Protein AF-A0A1F4XNN9-F1 (afdb_monomer_lite)

Secondary structure (DSSP, 8-state):
-HHHHHHHHHHHHHHHHHHHHHHHHGGGBPTTPPPP-SSGGGPPPHHHHTTTB-HHHHHHHHHHHHHHHHHHHHHHT-

Foldseek 3Di:
DVVVVVLVVLLCVLLVQLVVLLVVLVVFFDPPADDQDPPPVPHDDLVCVVVGGDPSSNVSNVSSVVSNVVSVVVVVVD

Radius of 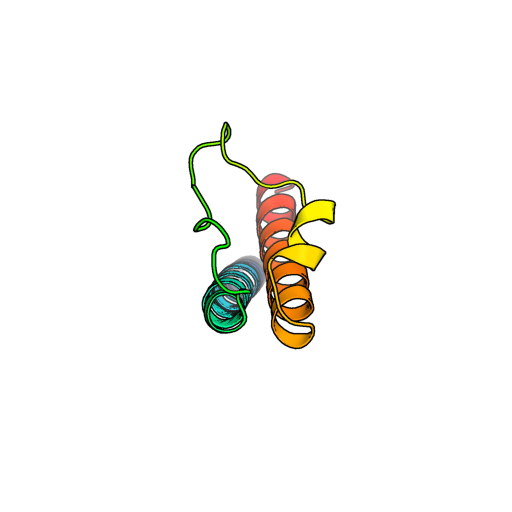gyration: 14.53 Å; chains: 1; bounding box: 29×17×46 Å

pLDDT: mean 82.65, std 7.99, range [60.53, 92.38]

Structure (mmCIF, N/CA/C/O backbone):
data_AF-A0A1F4XNN9-F1
#
_entry.id   AF-A0A1F4XNN9-F1
#
loop_
_atom_site.group_PDB
_atom_site.id
_atom_site.type_symbol
_atom_site.label_atom_id
_atom_site.label_alt_id
_atom_site.label_comp_id
_atom_site.label_asym_id
_atom_site.label_entity_id
_atom_site.label_seq_id
_atom_site.pdbx_PDB_ins_code
_atom_site.Cartn_x
_atom_site.Cartn_y
_atom_site.Cartn_z
_atom_site.occupancy
_atom_site.B_iso_or_equiv
_atom_site.auth_seq_id
_atom_site.auth_comp_id
_atom_site.auth_asym_id
_atom_site.auth_atom_id
_atom_site.pdbx_PDB_model_num
ATOM 1 N N . MET A 1 1 ? -12.884 2.524 26.514 1.00 60.75 1 MET A N 1
ATOM 2 C CA . MET A 1 1 ? -12.168 1.407 27.191 1.00 60.75 1 MET A CA 1
ATOM 3 C C . MET A 1 1 ? -10.744 1.272 26.633 1.00 60.75 1 MET A C 1
ATOM 5 O O . MET A 1 1 ? -10.521 1.732 25.517 1.00 60.75 1 MET A O 1
ATOM 9 N N . PRO A 1 2 ? -9.758 0.703 27.357 1.00 79.31 2 PRO A N 1
ATOM 10 C CA . PRO A 1 2 ? -8.366 0.602 26.879 1.00 79.31 2 PRO A CA 1
ATOM 11 C C . PRO A 1 2 ? -8.213 -0.207 25.577 1.00 79.31 2 PRO A C 1
ATOM 13 O O . PRO A 1 2 ? -7.383 0.131 24.739 1.00 79.31 2 PRO A O 1
ATOM 16 N N . THR A 1 3 ? -9.072 -1.202 25.353 1.00 82.94 3 THR A N 1
ATOM 17 C CA . THR A 1 3 ? -9.134 -2.017 24.127 1.00 82.94 3 THR A CA 1
ATOM 18 C C . THR A 1 3 ? -9.422 -1.203 22.864 1.00 82.94 3 THR A C 1
ATOM 20 O O . THR A 1 3 ? -8.805 -1.427 21.828 1.00 82.94 3 THR A O 1
ATOM 23 N N . GLU A 1 4 ? -10.303 -0.204 22.936 1.00 83.81 4 GLU A N 1
ATOM 24 C CA . GLU A 1 4 ? -10.663 0.622 21.776 1.00 83.81 4 GLU A CA 1
ATOM 25 C C . GLU A 1 4 ? -9.502 1.497 21.308 1.00 83.81 4 GLU A C 1
ATOM 27 O O . GLU A 1 4 ? -9.307 1.673 20.106 1.00 83.81 4 GLU A O 1
ATOM 32 N N . ARG A 1 5 ? -8.705 1.998 22.260 1.00 86.62 5 ARG A N 1
ATOM 33 C CA . ARG A 1 5 ? -7.499 2.786 21.978 1.00 86.62 5 ARG A CA 1
ATOM 34 C C . ARG A 1 5 ? -6.422 1.936 21.307 1.00 86.62 5 ARG A C 1
ATOM 36 O O . ARG A 1 5 ? -5.778 2.409 20.378 1.00 86.62 5 ARG A O 1
ATOM 43 N N . ILE A 1 6 ? -6.260 0.682 21.737 1.00 88.69 6 ILE A N 1
ATOM 44 C CA . ILE A 1 6 ? -5.316 -0.268 21.127 1.00 88.69 6 ILE A CA 1
ATOM 45 C C . ILE A 1 6 ? -5.705 -0.555 19.671 1.00 88.69 6 ILE A C 1
ATOM 47 O O . ILE A 1 6 ? -4.852 -0.507 18.790 1.00 88.69 6 ILE A O 1
ATOM 51 N N . ILE A 1 7 ? -6.992 -0.790 19.398 1.00 86.50 7 ILE A N 1
ATOM 52 C CA . ILE A 1 7 ? -7.479 -1.054 18.034 1.00 86.50 7 ILE A CA 1
ATOM 53 C C . ILE A 1 7 ? -7.235 0.155 17.119 1.00 86.50 7 ILE A C 1
ATOM 55 O O . ILE A 1 7 ? -6.723 -0.006 16.013 1.00 86.50 7 ILE A O 1
ATOM 59 N N . LEU A 1 8 ? -7.536 1.367 17.595 1.00 87.50 8 LEU A N 1
ATOM 60 C CA . LEU A 1 8 ? -7.267 2.612 16.865 1.00 87.50 8 LEU A CA 1
ATOM 61 C C . LEU A 1 8 ? -5.777 2.784 16.537 1.00 87.50 8 LEU A C 1
ATOM 63 O O . LEU A 1 8 ? -5.431 3.149 15.416 1.00 87.50 8 LEU A O 1
ATOM 67 N N . LEU A 1 9 ? -4.888 2.479 17.486 1.00 90.56 9 LEU A N 1
ATOM 68 C CA . LEU A 1 9 ? -3.442 2.526 17.255 1.00 90.56 9 LEU A CA 1
ATOM 69 C C . LEU A 1 9 ? -3.006 1.534 16.172 1.00 90.56 9 LEU A C 1
ATOM 71 O O . LEU A 1 9 ? -2.235 1.904 15.290 1.00 90.56 9 LEU A O 1
ATOM 75 N N . ILE A 1 10 ? -3.527 0.305 16.192 1.00 89.81 10 ILE A N 1
ATOM 76 C CA . ILE A 1 10 ? -3.223 -0.705 15.168 1.00 89.81 10 ILE A CA 1
ATOM 77 C C . ILE A 1 10 ? -3.693 -0.234 13.785 1.00 89.81 10 ILE A C 1
ATOM 79 O O . ILE A 1 10 ? -2.949 -0.365 12.816 1.00 89.81 10 ILE A O 1
ATOM 83 N N . GLN A 1 11 ? -4.883 0.363 13.682 1.00 88.06 11 GLN A N 1
ATOM 84 C CA . GLN A 1 11 ? -5.386 0.913 12.418 1.00 88.06 11 GLN A CA 1
ATOM 85 C C . GLN A 1 11 ? -4.489 2.034 11.884 1.00 88.06 11 GLN A C 1
ATOM 87 O O . GLN A 1 11 ? -4.119 2.018 10.711 1.00 88.06 11 GLN A O 1
ATOM 92 N N . ILE A 1 12 ? -4.094 2.979 12.743 1.00 89.94 12 ILE A N 1
ATOM 93 C CA . ILE A 1 12 ? -3.192 4.076 12.364 1.00 89.94 12 ILE A CA 1
ATOM 94 C C . ILE A 1 12 ? -1.845 3.524 1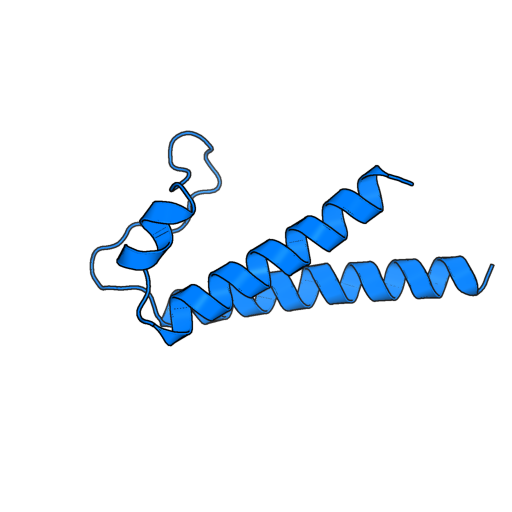1.891 1.00 89.94 12 ILE A C 1
ATOM 96 O O . ILE A 1 12 ? -1.322 3.989 10.878 1.00 89.94 12 ILE A O 1
ATOM 100 N N . LEU A 1 13 ? -1.306 2.514 12.578 1.00 92.25 13 LEU A N 1
ATOM 101 C CA . LEU A 1 13 ? -0.066 1.855 12.172 1.00 92.25 13 LEU A CA 1
ATOM 102 C C . LEU A 1 13 ? -0.217 1.181 10.804 1.00 92.25 13 LEU A C 1
ATOM 104 O O . LEU A 1 13 ? 0.591 1.440 9.919 1.00 92.25 13 LEU A O 1
ATOM 108 N N . LEU A 1 14 ? -1.271 0.393 10.581 1.00 90.25 14 LEU A N 1
ATOM 109 C CA . LEU A 1 14 ? -1.511 -0.272 9.295 1.00 90.25 14 LEU A CA 1
ATOM 110 C C . LEU A 1 14 ? -1.615 0.728 8.135 1.00 90.25 14 LEU A C 1
ATOM 112 O O . LEU A 1 14 ? -0.959 0.555 7.105 1.00 90.25 14 LEU A O 1
ATOM 116 N N . LEU A 1 15 ? -2.392 1.796 8.320 1.00 90.31 15 LEU A N 1
ATOM 117 C CA . LEU A 1 15 ? -2.563 2.847 7.317 1.00 90.31 15 LEU A CA 1
ATOM 118 C C . LEU A 1 15 ? -1.254 3.609 7.077 1.00 90.31 15 LEU A C 1
ATOM 120 O O . LEU A 1 15 ? -0.855 3.804 5.929 1.00 90.31 15 LEU A O 1
ATOM 124 N N . GLY A 1 16 ? -0.561 4.011 8.144 1.00 91.31 16 GLY A N 1
ATOM 125 C CA . GLY A 1 16 ? 0.681 4.777 8.061 1.00 91.31 16 GLY A CA 1
ATOM 126 C C . GLY A 1 16 ? 1.816 3.988 7.411 1.00 91.31 16 GLY A C 1
ATOM 127 O O . GLY A 1 16 ? 2.477 4.485 6.493 1.00 91.31 16 GLY A O 1
ATOM 128 N N . THR A 1 17 ? 2.023 2.738 7.830 1.00 92.38 17 THR A N 1
ATOM 129 C CA . THR A 1 17 ? 3.039 1.863 7.235 1.00 92.38 17 THR A CA 1
ATOM 130 C C . THR A 1 17 ? 2.697 1.551 5.782 1.00 92.38 17 THR A C 1
ATOM 132 O O . THR A 1 17 ? 3.572 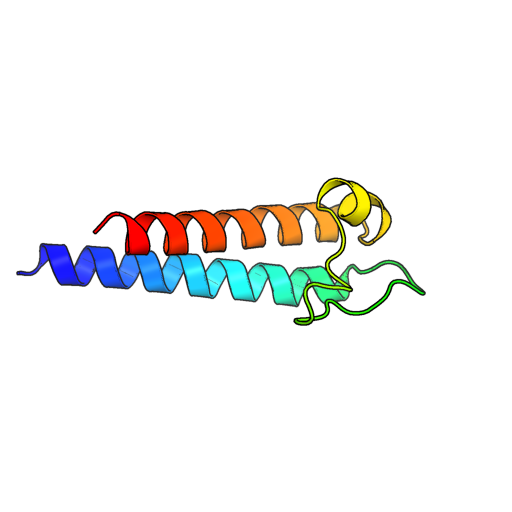1.657 4.924 1.00 92.38 17 THR A O 1
ATOM 135 N N . GLY A 1 18 ? 1.430 1.266 5.469 1.00 89.25 18 GLY A N 1
ATOM 136 C CA . GLY A 1 18 ? 1.010 1.003 4.096 1.00 89.25 18 GLY A CA 1
ATOM 137 C C . GLY A 1 18 ? 1.226 2.195 3.156 1.00 89.25 18 GLY A C 1
ATOM 138 O O . GLY A 1 18 ? 1.763 2.031 2.057 1.00 89.25 18 GLY A O 1
ATOM 139 N N . LEU A 1 19 ? 0.914 3.413 3.616 1.00 88.56 19 LEU A N 1
ATOM 140 C CA . LEU A 1 19 ? 1.201 4.650 2.879 1.00 88.56 19 LEU A CA 1
ATOM 141 C C . LEU A 1 19 ? 2.704 4.864 2.686 1.00 88.56 19 LEU A C 1
ATOM 143 O O . LEU A 1 19 ? 3.140 5.227 1.593 1.00 88.56 19 LEU A O 1
ATOM 147 N N . THR A 1 20 ? 3.501 4.602 3.722 1.00 91.69 20 THR A N 1
ATOM 148 C CA . THR A 1 20 ? 4.962 4.743 3.675 1.00 91.69 20 THR A CA 1
ATOM 149 C C . THR A 1 20 ? 5.570 3.789 2.650 1.00 91.69 20 THR A C 1
ATOM 151 O O . THR A 1 20 ? 6.340 4.218 1.792 1.00 91.69 20 THR A O 1
ATOM 154 N N . LEU A 1 21 ? 5.171 2.515 2.669 1.00 89.56 21 LEU A N 1
ATOM 155 C CA . LEU A 1 21 ? 5.606 1.520 1.687 1.00 89.56 21 LEU A CA 1
ATOM 156 C C . LEU A 1 21 ? 5.195 1.911 0.263 1.00 89.56 21 LEU A C 1
ATOM 158 O O . LEU A 1 21 ? 6.009 1.811 -0.654 1.00 89.56 21 LEU A O 1
ATOM 162 N N . GLY A 1 22 ? 3.981 2.440 0.083 1.00 85.75 22 GLY A N 1
ATOM 163 C CA . GLY A 1 22 ? 3.519 2.961 -1.204 1.00 85.75 22 GLY A CA 1
ATOM 164 C C . GLY A 1 22 ? 4.340 4.155 -1.704 1.00 85.75 22 GLY A C 1
ATOM 165 O O . GLY A 1 22 ? 4.622 4.252 -2.898 1.00 85.75 22 GLY A O 1
ATOM 166 N N . ILE A 1 23 ? 4.779 5.053 -0.813 1.00 87.25 23 ILE A N 1
ATOM 167 C CA . ILE A 1 23 ? 5.694 6.153 -1.160 1.00 87.25 23 ILE A CA 1
ATOM 168 C C . ILE A 1 23 ? 7.068 5.599 -1.542 1.00 87.25 23 ILE A C 1
ATOM 170 O O . ILE A 1 23 ? 7.607 5.996 -2.573 1.00 87.25 23 ILE A O 1
ATOM 174 N N . ILE A 1 24 ? 7.611 4.656 -0.769 1.00 87.62 24 ILE A N 1
ATOM 175 C CA . ILE A 1 24 ? 8.919 4.052 -1.048 1.00 87.62 24 ILE A CA 1
ATOM 176 C C . ILE A 1 24 ? 8.896 3.315 -2.394 1.00 87.62 24 ILE A C 1
ATOM 178 O O . ILE A 1 24 ? 9.805 3.479 -3.208 1.00 87.62 24 ILE A 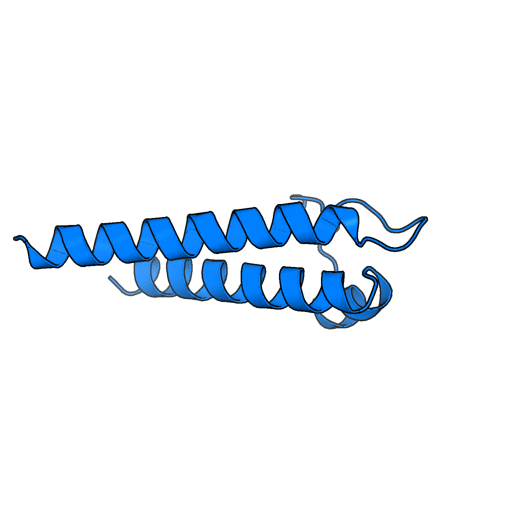O 1
ATOM 182 N N . ALA A 1 25 ? 7.826 2.575 -2.687 1.00 87.06 25 ALA A N 1
ATOM 183 C CA . ALA A 1 25 ? 7.651 1.874 -3.954 1.00 87.06 25 ALA A CA 1
ATOM 184 C C . ALA A 1 25 ? 7.752 2.807 -5.174 1.00 87.06 25 ALA A C 1
ATOM 186 O O . ALA A 1 25 ? 8.224 2.393 -6.235 1.00 87.06 25 ALA A O 1
ATOM 187 N N . ARG A 1 26 ? 7.391 4.094 -5.034 1.00 81.44 26 ARG A N 1
ATOM 188 C CA . ARG A 1 26 ? 7.519 5.088 -6.115 1.00 81.44 26 ARG A CA 1
ATOM 189 C C . ARG A 1 26 ? 8.963 5.313 -6.554 1.00 81.44 26 ARG A C 1
ATOM 191 O O . ARG A 1 26 ? 9.148 5.645 -7.722 1.00 81.44 26 ARG A O 1
ATOM 198 N N . PHE A 1 27 ? 9.953 5.122 -5.683 1.00 85.94 27 PHE A N 1
ATOM 199 C CA . PHE A 1 27 ? 11.370 5.235 -6.055 1.00 85.94 27 PHE A CA 1
ATOM 200 C C . PHE A 1 27 ? 11.852 4.068 -6.924 1.00 85.94 27 PHE A C 1
ATOM 202 O O . PHE A 1 27 ? 12.850 4.190 -7.626 1.00 85.94 27 PHE A O 1
ATOM 209 N N . TYR A 1 28 ? 11.114 2.960 -6.938 1.00 87.38 28 TYR A N 1
ATOM 210 C CA . TYR A 1 28 ? 11.421 1.767 -7.725 1.00 87.38 28 TYR A CA 1
ATOM 211 C C . TYR A 1 28 ? 10.602 1.673 -9.019 1.00 87.38 28 TYR A C 1
ATOM 213 O O . TYR A 1 28 ? 10.536 0.607 -9.637 1.00 87.38 28 TYR A O 1
ATOM 221 N N . ARG A 1 29 ? 9.948 2.762 -9.436 1.00 83.31 29 ARG A N 1
ATOM 222 C CA . ARG A 1 29 ? 9.124 2.777 -10.649 1.00 83.31 29 ARG A CA 1
ATOM 223 C C . ARG A 1 29 ? 9.990 2.624 -11.903 1.00 83.31 29 ARG A C 1
ATOM 225 O O . ARG A 1 29 ? 11.086 3.178 -11.988 1.00 83.31 29 ARG A O 1
ATOM 232 N N . ALA A 1 30 ? 9.499 1.873 -12.882 1.00 81.50 30 ALA A N 1
ATOM 233 C CA . ALA A 1 30 ? 10.127 1.784 -14.192 1.00 81.50 30 ALA A CA 1
ATOM 234 C C . ALA A 1 30 ? 10.015 3.131 -14.933 1.00 81.50 30 ALA A C 1
ATOM 236 O O . ALA A 1 30 ? 9.052 3.882 -14.756 1.00 81.50 30 ALA A O 1
ATOM 237 N N . ALA A 1 31 ? 11.025 3.456 -15.743 1.00 77.25 31 ALA A N 1
ATOM 238 C CA . ALA A 1 31 ? 11.062 4.708 -16.492 1.00 77.25 31 ALA A CA 1
ATOM 239 C C . ALA A 1 31 ? 9.875 4.797 -17.470 1.00 77.25 31 ALA A C 1
ATOM 241 O O . ALA A 1 31 ? 9.500 3.803 -18.085 1.00 77.25 31 ALA A O 1
ATOM 242 N N . GLY A 1 32 ? 9.280 5.986 -17.602 1.00 73.00 32 GLY A N 1
ATOM 243 C CA . GLY A 1 32 ? 8.158 6.236 -18.518 1.00 73.00 32 GLY A CA 1
ATOM 244 C C . GLY A 1 32 ? 6.777 5.795 -18.015 1.00 73.00 32 GLY A C 1
ATOM 245 O O . GLY A 1 32 ? 5.788 6.015 -18.707 1.00 73.00 32 GLY A O 1
ATOM 246 N N . GLN A 1 33 ? 6.676 5.214 -16.816 1.00 78.12 33 GLN A N 1
ATOM 247 C CA . GLN A 1 33 ? 5.392 4.787 -16.258 1.00 78.12 33 GLN A CA 1
ATOM 248 C C . GLN A 1 33 ? 4.633 5.954 -15.601 1.00 78.12 33 GLN A C 1
ATOM 250 O O . GLN A 1 33 ? 5.238 6.730 -14.845 1.00 78.12 33 GLN A O 1
ATOM 255 N N . PRO A 1 34 ? 3.311 6.086 -15.839 1.00 69.06 34 PRO A N 1
ATOM 256 C CA . PRO A 1 34 ? 2.514 7.185 -15.307 1.00 69.06 34 PRO A CA 1
ATOM 257 C C . PRO A 1 34 ? 2.532 7.213 -13.775 1.00 69.06 34 PRO A C 1
ATOM 259 O O . PRO A 1 34 ? 2.639 6.187 -13.097 1.00 69.06 34 PRO A O 1
ATOM 262 N N . PHE A 1 35 ? 2.434 8.419 -13.211 1.00 65.25 35 PHE A N 1
ATOM 263 C CA . PHE A 1 35 ? 2.243 8.583 -11.774 1.00 65.25 35 PHE A CA 1
ATOM 264 C C . PHE A 1 35 ? 0.875 8.048 -11.363 1.00 65.25 35 PHE A C 1
ATOM 266 O O . PHE A 1 35 ? -0.104 8.174 -12.096 1.00 65.25 35 PHE A O 1
ATOM 273 N N . PHE A 1 36 ? 0.825 7.467 -10.164 1.00 66.06 36 PHE A N 1
ATOM 274 C CA . PHE A 1 36 ? -0.426 7.050 -9.550 1.00 66.06 36 PHE A CA 1
ATOM 275 C C . PHE A 1 36 ? -1.399 8.234 -9.524 1.00 66.06 36 PHE A C 1
ATOM 277 O O . PHE A 1 36 ? -1.061 9.305 -9.014 1.00 66.06 36 PHE A O 1
ATOM 284 N N . SER A 1 37 ? -2.585 8.042 -10.094 1.00 62.22 37 SER A N 1
ATOM 285 C CA . SER A 1 37 ? -3.620 9.065 -10.161 1.00 62.22 37 SER A CA 1
ATOM 286 C C . SER A 1 37 ? -4.728 8.745 -9.170 1.00 62.22 37 SER A C 1
ATOM 288 O O . SER A 1 37 ? -5.222 7.622 -9.129 1.00 62.22 37 SER A O 1
ATOM 290 N N . PHE A 1 38 ? -5.165 9.748 -8.408 1.00 60.53 38 PHE A N 1
ATOM 291 C CA . PHE A 1 38 ? -6.371 9.635 -7.584 1.00 60.53 38 PHE A CA 1
ATOM 292 C C . PHE A 1 38 ? -7.657 9.640 -8.420 1.00 60.53 38 PHE A C 1
ATOM 294 O O . PHE A 1 38 ? -8.724 9.351 -7.890 1.00 60.53 38 PHE A O 1
ATOM 301 N N . ASN A 1 39 ? -7.572 9.925 -9.723 1.00 72.56 39 ASN A N 1
ATOM 302 C CA . ASN A 1 39 ? -8.710 9.833 -10.624 1.00 72.56 39 ASN A CA 1
ATOM 303 C C . ASN A 1 39 ? -8.981 8.355 -10.977 1.00 72.56 39 ASN A C 1
ATOM 305 O O . ASN A 1 39 ? -8.119 7.734 -11.609 1.00 72.56 39 ASN A O 1
ATOM 309 N N . PRO A 1 40 ? -10.172 7.811 -10.653 1.00 70.19 40 PRO A N 1
ATOM 310 C CA . PRO A 1 40 ? -10.538 6.418 -10.929 1.00 70.19 40 PRO A CA 1
ATOM 311 C C . PRO A 1 40 ? -10.377 6.008 -12.393 1.00 70.19 40 PRO A C 1
ATOM 313 O O . PRO A 1 40 ? -10.030 4.868 -12.689 1.00 70.19 40 PRO A O 1
ATOM 316 N N . LYS A 1 41 ? -10.563 6.950 -13.326 1.00 72.56 41 LYS A N 1
ATOM 317 C CA . LYS A 1 41 ? -10.393 6.718 -14.767 1.00 72.56 41 LYS A CA 1
ATOM 318 C C . LYS A 1 41 ? -8.962 6.315 -15.144 1.00 72.56 41 LYS A C 1
ATOM 320 O O . LYS A 1 41 ? -8.758 5.650 -16.155 1.00 72.56 41 LYS A O 1
ATOM 325 N N . TYR A 1 42 ? -7.981 6.729 -14.348 1.00 70.94 42 TYR A N 1
ATOM 326 C CA . TYR A 1 42 ? -6.562 6.439 -14.549 1.00 70.94 42 TYR A CA 1
ATOM 327 C C . TYR A 1 42 ? -6.033 5.436 -13.522 1.00 70.94 42 TYR A C 1
ATOM 329 O O . TYR A 1 42 ? -4.819 5.318 -13.346 1.00 70.94 42 TYR A O 1
ATOM 337 N N . TRP A 1 43 ? -6.922 4.723 -12.824 1.00 73.69 43 TRP A N 1
ATOM 338 C CA . TRP A 1 43 ? -6.503 3.648 -11.942 1.00 73.69 43 TRP A CA 1
ATOM 339 C C . TRP A 1 43 ? -5.931 2.509 -12.757 1.00 73.69 43 TRP A C 1
ATOM 341 O O . TRP A 1 43 ? -6.533 1.994 -13.700 1.00 73.69 43 TRP A O 1
ATOM 351 N N . ILE A 1 44 ? -4.721 2.134 -12.376 1.00 75.31 44 ILE A N 1
ATOM 352 C CA . ILE A 1 44 ? -3.987 1.092 -13.057 1.00 75.31 44 ILE A CA 1
ATOM 353 C C . ILE A 1 44 ? -4.362 -0.216 -12.375 1.00 75.31 44 ILE A C 1
ATOM 355 O O . ILE A 1 44 ? -4.248 -0.310 -11.151 1.00 75.31 44 ILE A O 1
ATOM 359 N N . PRO A 1 45 ? -4.825 -1.222 -13.131 1.00 77.00 45 PRO A N 1
ATOM 360 C CA . PRO A 1 45 ? -5.160 -2.507 -12.550 1.00 77.00 45 PRO A CA 1
ATOM 361 C C . PRO A 1 45 ? -3.969 -3.120 -11.814 1.00 77.00 45 PRO A C 1
ATOM 363 O O . PRO A 1 45 ? -2.838 -3.032 -12.295 1.00 77.00 45 PRO A O 1
ATOM 366 N N . VAL A 1 46 ? -4.223 -3.801 -10.693 1.00 73.06 46 VAL A N 1
ATOM 367 C CA . VAL A 1 46 ? -3.172 -4.392 -9.842 1.00 73.06 46 VAL A CA 1
ATOM 368 C C . VAL A 1 46 ? -2.252 -5.324 -10.639 1.00 73.06 46 VAL A C 1
ATOM 370 O O . VAL A 1 46 ? -1.038 -5.278 -10.476 1.00 73.06 46 VAL A O 1
ATOM 373 N N . TRP A 1 47 ? -2.797 -6.102 -11.580 1.00 73.12 47 TRP A N 1
ATOM 374 C CA . TRP A 1 47 ? -2.000 -6.995 -12.429 1.00 73.12 47 TRP A CA 1
ATOM 375 C C . TRP A 1 47 ? -1.042 -6.257 -13.375 1.00 73.12 47 TRP A C 1
ATOM 377 O O . TRP A 1 47 ? 0.025 -6.781 -13.675 1.00 73.12 47 TRP A O 1
ATOM 387 N N . LYS A 1 48 ? -1.374 -5.030 -13.803 1.00 78.00 48 LYS A N 1
ATOM 388 C CA . LYS A 1 48 ? -0.483 -4.187 -14.620 1.00 78.00 48 LYS A CA 1
ATOM 389 C C . LYS A 1 48 ? 0.596 -3.492 -13.790 1.00 78.00 48 LYS A C 1
ATOM 391 O O . LYS A 1 48 ? 1.578 -3.023 -14.352 1.00 78.00 48 LYS A O 1
ATOM 396 N N . MET A 1 49 ? 0.455 -3.437 -12.462 1.00 76.94 49 MET A N 1
ATOM 397 C CA . MET A 1 49 ? 1.466 -2.818 -11.599 1.00 76.94 49 MET A CA 1
ATOM 398 C C . MET A 1 49 ? 2.794 -3.582 -11.627 1.00 76.94 49 MET A C 1
ATOM 400 O O . MET A 1 49 ? 3.837 -2.964 -11.442 1.00 76.94 49 MET A O 1
ATOM 404 N N . LYS A 1 50 ? 2.793 -4.890 -11.917 1.00 81.50 50 LYS A N 1
ATOM 405 C CA . LYS A 1 50 ? 4.028 -5.682 -12.044 1.00 81.50 50 LYS A CA 1
ATOM 406 C C . LYS A 1 50 ? 4.984 -5.109 -13.096 1.00 81.50 50 LYS A C 1
ATOM 408 O O . LYS A 1 50 ? 6.188 -5.096 -12.875 1.00 81.50 50 LYS A O 1
ATOM 413 N N . ASP A 1 51 ? 4.443 -4.573 -14.186 1.00 83.12 51 ASP A N 1
ATOM 414 C CA . ASP A 1 51 ? 5.227 -3.988 -15.281 1.00 83.12 51 ASP A CA 1
ATOM 415 C C . ASP A 1 51 ? 5.634 -2.531 -14.996 1.00 83.12 51 ASP A C 1
ATOM 417 O O . ASP A 1 51 ? 6.464 -1.943 -15.694 1.00 83.12 51 ASP A O 1
ATOM 421 N N . MET A 1 52 ? 5.046 -1.924 -13.960 1.00 80.75 52 MET A N 1
ATOM 422 C CA . MET A 1 52 ? 5.296 -0.536 -13.583 1.00 80.75 52 MET A CA 1
ATOM 423 C C . MET A 1 52 ? 6.437 -0.356 -12.593 1.00 80.75 52 MET A C 1
ATOM 425 O O . MET A 1 52 ? 6.954 0.755 -12.453 1.00 80.75 52 MET A O 1
ATOM 429 N N . PHE A 1 53 ? 6.810 -1.408 -11.876 1.00 84.12 53 PHE A N 1
ATOM 430 C CA . PHE A 1 53 ? 7.804 -1.353 -10.816 1.00 84.12 53 PHE A CA 1
ATOM 431 C C . PHE A 1 53 ? 8.910 -2.372 -11.072 1.00 84.12 53 PHE A C 1
ATOM 433 O O . PHE A 1 53 ? 8.678 -3.460 -11.589 1.00 84.12 53 PHE A O 1
ATOM 440 N N . ARG A 1 54 ? 10.135 -2.033 -10.670 1.00 84.50 54 ARG A N 1
ATOM 441 C CA . ARG A 1 54 ? 11.214 -3.020 -10.535 1.00 84.50 54 ARG A CA 1
ATOM 442 C C . ARG A 1 54 ? 10.846 -4.018 -9.423 1.00 84.50 54 ARG A C 1
ATOM 444 O O . ARG A 1 54 ? 10.068 -3.639 -8.546 1.00 84.50 54 ARG A O 1
ATOM 451 N N . PRO A 1 55 ? 11.420 -5.238 -9.398 1.00 80.94 55 PRO A N 1
ATOM 452 C CA . PRO A 1 55 ? 11.034 -6.292 -8.454 1.00 80.94 55 PRO A CA 1
ATOM 453 C C . PRO A 1 55 ? 10.825 -5.835 -6.994 1.00 80.94 55 PRO A C 1
ATOM 455 O O . PRO A 1 55 ? 9.728 -6.053 -6.483 1.00 80.94 55 PRO A O 1
ATOM 458 N N . PRO A 1 56 ? 11.755 -5.089 -6.350 1.00 83.94 56 PRO A N 1
ATOM 459 C CA . PRO A 1 56 ? 11.528 -4.623 -4.977 1.00 83.94 56 PRO A CA 1
ATOM 460 C C . PRO A 1 56 ? 10.383 -3.601 -4.858 1.00 83.94 56 PRO A C 1
ATOM 462 O O . PRO A 1 56 ? 9.703 -3.539 -3.842 1.00 83.94 56 PRO A O 1
ATOM 465 N N . GLY A 1 57 ? 10.122 -2.803 -5.895 1.00 84.75 57 GLY A N 1
ATOM 466 C CA . GLY A 1 57 ? 9.047 -1.810 -5.899 1.00 84.75 57 GLY A CA 1
ATOM 467 C C . GLY A 1 57 ? 7.650 -2.411 -5.963 1.00 84.75 57 GLY A C 1
ATOM 468 O O . GLY A 1 57 ? 6.737 -1.899 -5.317 1.00 84.75 57 GLY A O 1
ATOM 469 N N . TYR A 1 58 ? 7.483 -3.492 -6.727 1.00 85.88 58 TYR A N 1
ATOM 470 C CA . TYR A 1 58 ? 6.193 -4.167 -6.853 1.00 85.88 58 TYR A CA 1
ATOM 471 C C . TYR A 1 58 ? 5.760 -4.772 -5.515 1.00 85.88 58 TYR A C 1
ATOM 473 O O . TYR A 1 58 ? 4.631 -4.552 -5.081 1.00 85.88 58 TYR A O 1
ATOM 481 N N . GLU A 1 59 ? 6.674 -5.467 -4.836 1.00 88.19 59 GLU A N 1
ATOM 482 C CA . GLU A 1 59 ? 6.415 -6.089 -3.534 1.00 88.19 59 GLU A CA 1
ATOM 483 C C . GLU A 1 59 ? 6.049 -5.046 -2.475 1.00 88.19 59 GLU A C 1
ATOM 485 O O . GLU A 1 59 ? 5.036 -5.190 -1.791 1.00 88.19 59 GLU A O 1
ATOM 490 N N . LEU A 1 60 ? 6.805 -3.945 -2.400 1.00 88.44 60 LEU A N 1
ATOM 491 C CA . LEU A 1 60 ? 6.520 -2.841 -1.480 1.00 88.44 60 LEU A CA 1
ATOM 492 C C . LEU A 1 60 ? 5.146 -2.213 -1.745 1.00 88.44 60 LEU A C 1
ATOM 494 O O . LEU A 1 60 ? 4.389 -1.964 -0.805 1.00 88.44 60 LEU A O 1
ATOM 498 N N . ASN A 1 61 ? 4.799 -1.984 -3.015 1.00 86.75 61 ASN A N 1
ATOM 499 C CA . ASN A 1 61 ? 3.506 -1.411 -3.379 1.00 86.75 61 ASN A CA 1
ATOM 500 C C . ASN A 1 61 ? 2.348 -2.360 -3.047 1.00 86.75 61 ASN A C 1
ATOM 502 O O . ASN A 1 61 ? 1.312 -1.918 -2.548 1.00 86.75 61 ASN A O 1
ATOM 506 N N . LEU A 1 62 ? 2.519 -3.659 -3.311 1.00 87.50 62 LEU A N 1
ATOM 507 C CA . LEU A 1 62 ? 1.512 -4.678 -3.032 1.00 87.50 62 LEU A CA 1
ATOM 508 C C . LEU A 1 62 ? 1.273 -4.814 -1.526 1.00 87.50 62 LEU A C 1
ATOM 510 O O . LEU A 1 62 ? 0.131 -4.710 -1.082 1.00 87.50 62 LEU A O 1
ATOM 514 N N . ILE A 1 63 ? 2.342 -4.980 -0.742 1.00 90.12 63 ILE A N 1
ATOM 515 C CA . ILE A 1 63 ? 2.261 -5.078 0.720 1.00 90.12 63 ILE A CA 1
ATOM 516 C C . ILE A 1 63 ? 1.633 -3.804 1.289 1.00 90.12 63 ILE A C 1
ATOM 518 O O . ILE A 1 63 ? 0.689 -3.886 2.074 1.00 90.12 63 ILE A O 1
ATOM 522 N N . GLY A 1 64 ? 2.083 -2.627 0.844 1.00 89.06 64 GLY A N 1
ATOM 523 C CA . GLY A 1 64 ? 1.532 -1.358 1.313 1.00 89.06 64 GLY A CA 1
ATOM 524 C C . GLY A 1 64 ? 0.041 -1.203 1.009 1.00 89.06 64 GLY A C 1
ATOM 525 O O . GLY A 1 64 ? -0.736 -0.817 1.882 1.00 89.06 64 GLY A O 1
ATOM 526 N N . THR A 1 65 ? -0.380 -1.586 -0.199 1.00 86.81 65 THR A N 1
ATOM 527 C CA . THR A 1 65 ? -1.793 -1.561 -0.606 1.00 86.81 65 THR A CA 1
ATOM 528 C C . THR A 1 65 ? -2.636 -2.525 0.231 1.00 86.81 65 THR A C 1
ATOM 530 O O . THR A 1 65 ? -3.729 -2.156 0.661 1.00 86.81 65 THR A O 1
ATOM 533 N N . LEU A 1 66 ? -2.131 -3.730 0.517 1.00 89.44 66 LEU A N 1
ATOM 534 C CA . LEU A 1 66 ? -2.817 -4.706 1.370 1.00 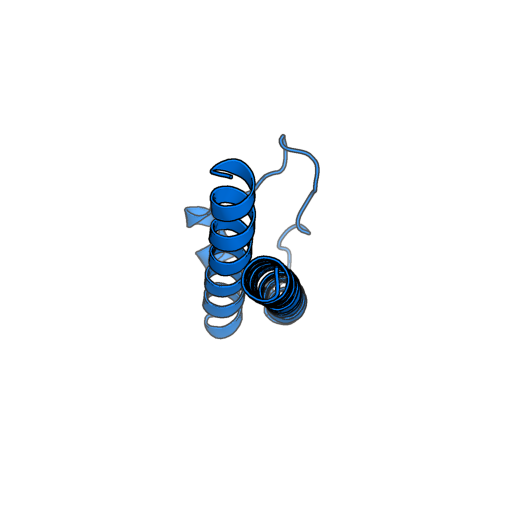89.44 66 LEU A CA 1
ATOM 535 C C . LEU A 1 66 ? -2.972 -4.201 2.808 1.00 89.44 66 LEU A C 1
ATOM 537 O O . LEU A 1 66 ? -4.055 -4.326 3.373 1.00 89.44 66 LEU A O 1
ATOM 541 N N . MET A 1 67 ? -1.938 -3.584 3.388 1.00 89.69 67 MET A N 1
ATOM 542 C CA . MET A 1 67 ? -2.020 -3.012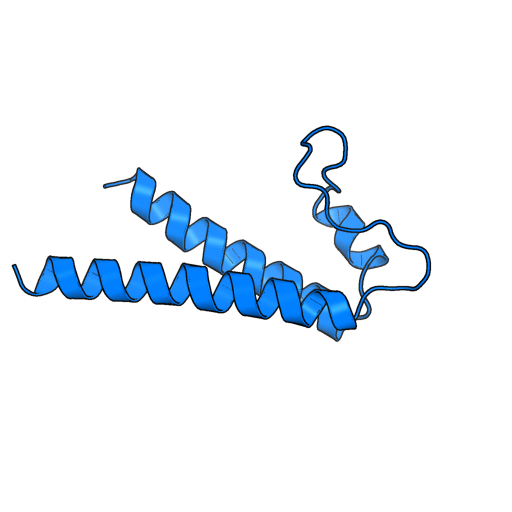 4.739 1.00 89.69 67 MET A CA 1
ATOM 543 C C . MET A 1 67 ? -3.089 -1.918 4.832 1.00 89.69 67 MET A C 1
ATOM 545 O O . MET A 1 67 ? -3.872 -1.903 5.783 1.00 89.69 67 MET A O 1
ATOM 549 N N . ILE A 1 68 ? -3.167 -1.044 3.821 1.00 88.75 68 ILE A N 1
ATOM 550 C CA . ILE A 1 68 ? -4.209 -0.012 3.748 1.00 88.75 68 ILE A CA 1
ATOM 551 C C . ILE A 1 68 ? -5.591 -0.661 3.633 1.00 88.75 68 ILE A C 1
ATOM 553 O O . ILE A 1 68 ? -6.495 -0.293 4.378 1.00 88.75 68 ILE A O 1
ATOM 557 N N . LEU A 1 69 ? -5.753 -1.644 2.741 1.00 88.19 69 LEU A N 1
ATOM 558 C CA . LEU A 1 69 ? -7.017 -2.358 2.550 1.00 88.19 69 LEU A CA 1
ATOM 559 C C . LEU A 1 69 ? -7.501 -3.023 3.838 1.00 88.19 69 LEU A C 1
ATOM 561 O O . LEU A 1 69 ? -8.655 -2.831 4.208 1.00 88.19 69 LEU A O 1
ATOM 565 N N . VAL A 1 70 ? -6.632 -3.747 4.548 1.00 89.94 70 VAL A N 1
ATOM 566 C CA . VAL A 1 70 ? -6.985 -4.372 5.833 1.00 89.94 70 VAL A CA 1
ATOM 567 C C . VAL A 1 70 ? -7.378 -3.310 6.861 1.00 89.94 70 VAL A C 1
ATOM 569 O O . VAL A 1 70 ? -8.403 -3.462 7.522 1.00 89.94 70 VAL A O 1
ATOM 572 N N . GLY A 1 71 ? -6.618 -2.213 6.962 1.00 87.75 71 GLY A N 1
ATOM 573 C CA . GLY A 1 71 ? -6.935 -1.107 7.869 1.00 87.75 71 GLY A CA 1
ATOM 574 C C . GLY A 1 71 ? -8.297 -0.464 7.579 1.00 87.75 71 GLY A C 1
ATOM 575 O O . GLY A 1 71 ? -9.075 -0.228 8.502 1.00 87.75 71 GLY A O 1
ATOM 576 N N . VAL A 1 72 ? -8.615 -0.228 6.302 1.00 87.31 72 VAL A N 1
ATOM 577 C CA . VAL A 1 72 ? -9.894 0.361 5.872 1.00 87.31 72 VAL A CA 1
ATOM 578 C C . VAL A 1 72 ? -11.055 -0.613 6.061 1.00 87.31 72 VAL A C 1
ATOM 580 O O . VAL A 1 72 ? -12.057 -0.239 6.660 1.00 87.31 72 VAL A O 1
ATOM 583 N N . VAL A 1 73 ? -10.937 -1.859 5.594 1.00 89.25 73 VAL A N 1
ATOM 584 C CA . VAL A 1 73 ? -12.009 -2.866 5.702 1.00 89.25 73 VAL A CA 1
ATOM 585 C C . VAL A 1 73 ? -12.352 -3.128 7.163 1.00 89.25 73 VAL A C 1
ATOM 587 O O . VAL A 1 73 ? -13.525 -3.141 7.524 1.00 89.25 73 VAL A O 1
ATOM 590 N N . TRP A 1 74 ? -11.342 -3.264 8.020 1.00 88.38 74 TRP A N 1
ATOM 591 C CA . TRP A 1 74 ? -11.573 -3.445 9.447 1.00 88.38 74 TRP A CA 1
ATOM 592 C C . TRP A 1 74 ? -12.230 -2.214 10.090 1.00 88.38 74 TRP A C 1
ATOM 594 O O . TRP A 1 74 ? -13.066 -2.366 10.976 1.00 88.38 74 TRP A O 1
ATOM 604 N N . SER A 1 75 ? -11.905 -1.003 9.627 1.00 83.94 75 SER A N 1
ATOM 605 C CA . SER A 1 75 ? -12.582 0.226 10.063 1.00 83.94 75 SER A CA 1
ATOM 606 C C . SER A 1 75 ? -14.060 0.259 9.653 1.00 83.94 75 SER A C 1
ATOM 608 O O . SER A 1 75 ? -14.895 0.685 10.438 1.00 83.94 75 SER A O 1
ATOM 610 N N . LEU A 1 76 ? -14.394 -0.236 8.455 1.00 83.38 76 LEU A N 1
ATOM 611 C CA . LEU A 1 76 ? -15.767 -0.264 7.932 1.00 83.38 76 LEU A CA 1
ATOM 612 C C . LEU A 1 76 ? -16.652 -1.360 8.545 1.00 83.38 76 LEU A C 1
ATOM 614 O O . LEU A 1 76 ? -17.872 -1.246 8.509 1.00 83.38 76 LEU A O 1
ATOM 618 N N . MET A 1 77 ? -16.060 -2.441 9.057 1.00 83.56 77 MET A N 1
ATOM 619 C CA . MET A 1 77 ? -16.787 -3.544 9.703 1.00 83.56 77 MET A CA 1
ATOM 620 C C . MET A 1 77 ? -17.190 -3.247 11.156 1.00 83.56 77 MET A C 1
ATOM 622 O O . MET A 1 77 ? -17.795 -4.105 11.802 1.00 83.56 77 MET A O 1
ATOM 626 N N . ARG A 1 78 ? -16.819 -2.081 11.684 1.00 68.50 78 ARG A N 1
ATOM 627 C CA . ARG A 1 78 ? -17.055 -1.673 13.066 1.00 68.50 78 ARG A CA 1
ATOM 628 C C . ARG A 1 78 ? -18.046 -0.520 13.127 1.00 68.50 78 ARG A C 1
ATOM 630 O O . ARG A 1 78 ? -18.833 -0.518 14.097 1.00 68.50 78 ARG A O 1
#

Sequence (78 aa):
MPTERIILLIQILLLGTGLTLGIIARFYRAAGQPFFSFNPKYWIPVWKMKDMFRPPGYELNLIGTLMILVGVVWSLMR